Protein AF-A0A973R9X1-F1 (afdb_monomer_lite)

Structure (mmCIF, N/CA/C/O backbone):
data_AF-A0A973R9X1-F1
#
_entry.id   AF-A0A973R9X1-F1
#
loop_
_atom_site.group_PDB
_atom_site.id
_atom_site.type_symbol
_atom_site.label_atom_id
_atom_site.label_alt_id
_atom_site.label_comp_id
_atom_site.label_asym_id
_atom_site.label_entity_id
_atom_site.label_seq_id
_atom_site.pdbx_PDB_ins_code
_atom_site.Cartn_x
_atom_site.Cartn_y
_atom_site.Cartn_z
_atom_site.occupancy
_atom_site.B_iso_or_equiv
_atom_site.auth_seq_id
_atom_site.auth_comp_id
_atom_site.auth_asym_id
_atom_site.auth_atom_id
_atom_site.pdbx_PDB_model_num
ATOM 1 N N . MET A 1 1 ? -9.567 -2.446 8.869 1.00 96.12 1 MET A N 1
ATOM 2 C CA . MET A 1 1 ? -9.650 -3.578 7.924 1.00 96.12 1 MET A CA 1
ATOM 3 C C . MET A 1 1 ? -8.396 -3.562 7.083 1.00 96.12 1 MET A C 1
ATOM 5 O O . MET A 1 1 ? -7.813 -2.489 6.930 1.00 96.12 1 MET A O 1
ATOM 9 N N . ARG A 1 2 ? -8.003 -4.718 6.558 1.00 97.50 2 ARG A N 1
ATOM 10 C CA . ARG A 1 2 ? -6.881 -4.848 5.629 1.00 97.50 2 ARG A CA 1
ATOM 11 C C . ARG A 1 2 ? -7.386 -4.658 4.206 1.00 97.50 2 ARG A C 1
ATOM 13 O O . ARG A 1 2 ? -8.303 -5.357 3.783 1.00 97.50 2 ARG A O 1
ATOM 20 N N . VAL A 1 3 ? -6.802 -3.717 3.479 1.00 98.00 3 VAL A N 1
ATOM 21 C CA . VAL A 1 3 ? -7.151 -3.409 2.088 1.00 98.00 3 VAL A CA 1
ATOM 22 C C . VAL A 1 3 ? -5.937 -3.664 1.207 1.00 98.00 3 VAL A C 1
ATOM 24 O O . VAL A 1 3 ? -4.895 -3.034 1.387 1.00 98.00 3 VAL A O 1
ATOM 27 N N . GLY A 1 4 ? -6.066 -4.569 0.241 1.00 97.94 4 GLY A N 1
ATOM 28 C CA . GLY A 1 4 ? -5.106 -4.696 -0.849 1.00 97.94 4 GLY A CA 1
ATOM 29 C C . GLY A 1 4 ? -5.450 -3.705 -1.957 1.00 97.94 4 GLY A C 1
ATOM 30 O O . GLY A 1 4 ? -6.607 -3.581 -2.322 1.00 97.94 4 GLY A O 1
ATOM 31 N N . ILE A 1 5 ? -4.470 -2.990 -2.503 1.00 98.00 5 ILE A N 1
ATOM 32 C CA . ILE A 1 5 ? -4.663 -2.136 -3.681 1.00 98.00 5 ILE A CA 1
ATOM 33 C C . ILE A 1 5 ? -3.837 -2.712 -4.826 1.00 98.00 5 ILE A C 1
ATOM 35 O O . ILE A 1 5 ? -2.605 -2.728 -4.759 1.00 98.00 5 ILE A O 1
ATOM 39 N N . VAL A 1 6 ? -4.499 -3.166 -5.894 1.00 97.44 6 VAL A N 1
ATOM 40 C CA . VAL A 1 6 ? -3.834 -3.648 -7.115 1.00 97.44 6 VAL A CA 1
ATOM 41 C C . VAL A 1 6 ? -3.729 -2.528 -8.147 1.00 97.44 6 VAL A C 1
ATOM 43 O O . VAL A 1 6 ? -4.700 -2.153 -8.797 1.00 97.44 6 VAL A O 1
ATOM 46 N N . GLY A 1 7 ? -2.512 -2.008 -8.307 1.00 96.88 7 GLY A N 1
ATOM 47 C CA . GLY A 1 7 ? -2.188 -0.875 -9.170 1.00 96.88 7 GLY A CA 1
ATOM 48 C C . GLY A 1 7 ? -2.071 0.430 -8.382 1.00 96.88 7 GLY A C 1
ATOM 49 O O . GLY A 1 7 ? -3.055 0.967 -7.883 1.00 96.88 7 GLY A O 1
ATOM 50 N N . SER A 1 8 ? -0.872 1.012 -8.351 1.00 96.56 8 SER A N 1
ATOM 51 C CA . SER A 1 8 ? -0.547 2.206 -7.551 1.00 96.56 8 SER A CA 1
ATOM 52 C C . SER A 1 8 ? -0.453 3.463 -8.423 1.00 96.56 8 SER A C 1
ATOM 54 O O . SER A 1 8 ? 0.428 4.307 -8.285 1.00 96.56 8 SER A O 1
ATOM 56 N N . GLY A 1 9 ? -1.356 3.558 -9.402 1.00 94.94 9 GLY A N 1
ATOM 57 C CA . GLY A 1 9 ? -1.431 4.665 -10.352 1.00 94.94 9 GLY A CA 1
ATOM 58 C C . GLY A 1 9 ? -2.297 5.8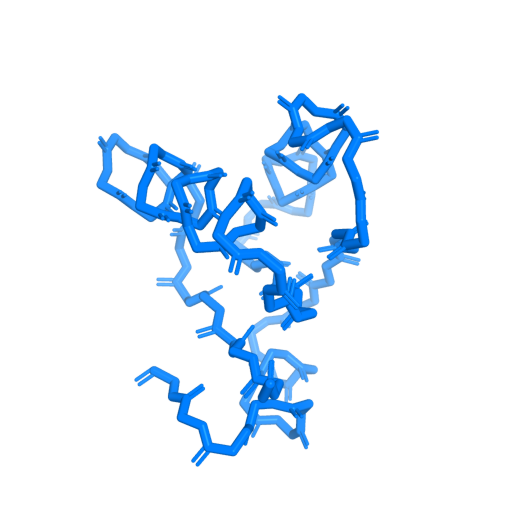27 -9.863 1.00 94.94 9 GLY A C 1
ATOM 59 O O . GLY A 1 9 ? -2.466 6.069 -8.673 1.00 94.94 9 GLY A O 1
ATOM 60 N N . ARG A 1 10 ? -2.911 6.531 -10.820 1.00 96.00 10 ARG A N 1
ATOM 61 C CA . ARG A 1 10 ? -3.706 7.749 -10.570 1.00 96.00 10 ARG A CA 1
ATOM 62 C C . ARG A 1 10 ? -4.979 7.520 -9.745 1.00 96.00 10 ARG A C 1
ATOM 64 O O . ARG A 1 10 ? -5.535 8.493 -9.258 1.00 96.00 10 ARG A O 1
ATOM 71 N N . LEU A 1 11 ? -5.438 6.273 -9.621 1.00 95.81 11 LEU A N 1
ATOM 72 C CA . LEU A 1 11 ? -6.621 5.907 -8.833 1.00 95.81 11 LEU A CA 1
ATOM 73 C C . LEU A 1 11 ? -6.241 5.190 -7.538 1.00 95.81 11 LEU A C 1
ATOM 75 O O . LEU A 1 11 ? -6.609 5.645 -6.459 1.00 95.81 11 LEU A O 1
ATOM 79 N N . GLY A 1 12 ? -5.469 4.104 -7.638 1.00 96.62 12 GLY A N 1
ATOM 80 C CA . GLY A 1 12 ? -5.138 3.281 -6.476 1.00 96.62 12 GLY A CA 1
ATOM 81 C C . GLY A 1 12 ? -4.319 4.017 -5.419 1.00 96.62 12 GLY A C 1
ATOM 82 O O . GLY A 1 12 ? -4.627 3.890 -4.237 1.00 96.62 12 GLY A O 1
ATOM 83 N N . ALA A 1 13 ? -3.343 4.849 -5.811 1.00 96.12 13 ALA A N 1
ATOM 84 C CA . ALA A 1 13 ? -2.530 5.573 -4.834 1.00 96.12 13 ALA A CA 1
ATOM 85 C C . ALA A 1 13 ? -3.358 6.594 -4.019 1.00 96.12 13 ALA A C 1
ATOM 87 O O . ALA A 1 13 ? -3.340 6.503 -2.792 1.00 96.12 13 ALA A O 1
ATOM 88 N N . PRO A 1 14 ? -4.145 7.513 -4.624 1.00 97.12 14 PRO A N 1
ATOM 89 C CA . PRO A 1 14 ? -5.014 8.406 -3.852 1.00 97.12 14 PRO A CA 1
ATOM 90 C C . PRO A 1 14 ? -6.064 7.675 -3.008 1.00 97.12 14 PRO A C 1
ATOM 92 O O . PRO A 1 14 ? -6.265 8.036 -1.850 1.00 97.12 14 PRO A O 1
ATOM 95 N N . LEU A 1 15 ? -6.704 6.634 -3.553 1.00 97.12 15 LEU A N 1
ATOM 96 C CA . LEU A 1 15 ? -7.706 5.855 -2.822 1.00 97.12 15 LEU A CA 1
ATOM 97 C C . LEU A 1 15 ? -7.099 5.184 -1.586 1.00 97.12 15 LEU A C 1
ATOM 99 O O . LEU A 1 15 ? -7.621 5.334 -0.483 1.00 97.12 15 LEU A O 1
ATOM 103 N N . GLY A 1 16 ? -5.975 4.486 -1.754 1.00 96.69 16 GLY A N 1
ATOM 104 C CA . GLY A 1 16 ? -5.301 3.823 -0.644 1.00 96.69 16 GLY A CA 1
ATOM 105 C C . GLY A 1 16 ? -4.828 4.811 0.422 1.00 96.69 16 GLY A C 1
ATOM 106 O O . GLY A 1 16 ? -4.927 4.505 1.604 1.00 96.69 16 GLY A O 1
ATOM 107 N N . ARG A 1 17 ? -4.407 6.028 0.047 1.00 96.12 17 ARG A N 1
ATOM 108 C CA . ARG A 1 17 ? -4.077 7.080 1.026 1.00 96.12 17 ARG A CA 1
ATOM 109 C C . ARG A 1 17 ? -5.286 7.512 1.847 1.00 96.12 17 ARG A C 1
ATOM 111 O O . ARG A 1 17 ? -5.158 7.669 3.055 1.00 96.12 17 ARG A O 1
ATOM 118 N N . LEU A 1 18 ? -6.452 7.686 1.223 1.00 96.31 18 LEU A N 1
ATOM 119 C CA . LEU A 1 18 ? -7.682 8.037 1.942 1.00 96.31 18 LEU A CA 1
ATOM 120 C C . LEU A 1 18 ? -8.117 6.915 2.893 1.00 96.31 18 LEU A C 1
ATOM 122 O O . LEU A 1 18 ? -8.484 7.188 4.032 1.00 96.31 18 LEU A O 1
ATOM 126 N N . LEU A 1 19 ? -8.024 5.656 2.457 1.00 96.56 19 LEU A N 1
ATOM 127 C CA . LEU A 1 19 ? -8.333 4.495 3.296 1.00 96.56 19 LEU A CA 1
ATOM 128 C C . LEU A 1 19 ? -7.345 4.361 4.461 1.00 96.56 19 LEU A C 1
ATOM 130 O O . LEU A 1 19 ? -7.761 4.134 5.598 1.00 96.56 19 LEU A O 1
ATOM 134 N N . ALA A 1 20 ? -6.053 4.578 4.202 1.00 96.25 20 ALA A N 1
ATOM 135 C CA . ALA A 1 20 ? -5.042 4.645 5.243 1.00 96.25 20 ALA A CA 1
ATOM 136 C C . ALA A 1 20 ? -5.365 5.783 6.216 1.00 96.25 20 ALA A C 1
ATOM 138 O O . ALA A 1 20 ? -5.437 5.540 7.415 1.00 96.25 20 ALA A O 1
ATOM 139 N N . 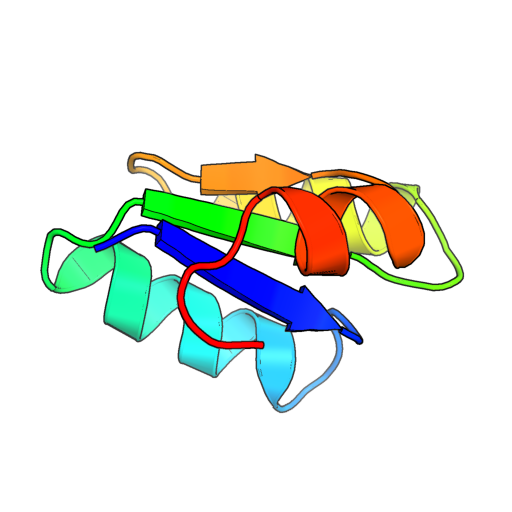ALA A 1 21 ? -5.654 6.999 5.749 1.00 95.00 21 ALA A N 1
ATOM 140 C CA . ALA A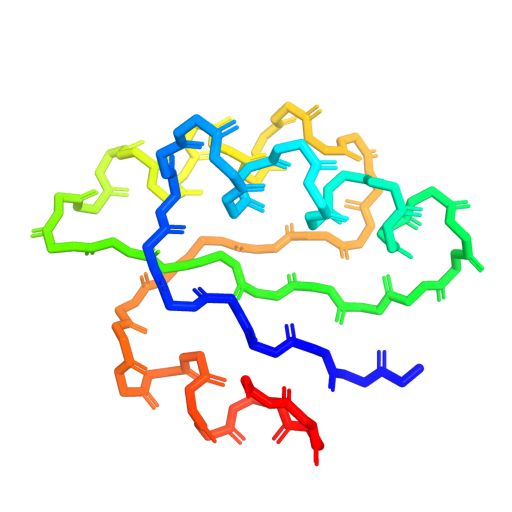 1 21 ? -6.044 8.126 6.600 1.00 95.00 21 ALA A CA 1
ATOM 141 C C . ALA A 1 21 ? -7.300 7.835 7.446 1.00 95.00 21 ALA A C 1
ATOM 143 O O . ALA A 1 21 ? -7.366 8.253 8.599 1.00 95.00 21 ALA A O 1
ATOM 144 N N . ALA A 1 22 ? -8.246 7.051 6.922 1.00 95.62 22 ALA A N 1
ATOM 145 C CA . ALA A 1 22 ? -9.457 6.623 7.623 1.00 95.62 22 ALA A CA 1
ATOM 146 C C . ALA A 1 22 ? -9.233 5.533 8.695 1.00 95.62 22 ALA A C 1
ATOM 148 O O . ALA A 1 22 ? -10.190 5.104 9.338 1.00 95.62 22 ALA A O 1
ATOM 149 N N . GLY A 1 23 ? -7.996 5.072 8.912 1.00 95.44 23 GLY A N 1
ATOM 150 C CA . GLY A 1 23 ? -7.689 4.081 9.951 1.0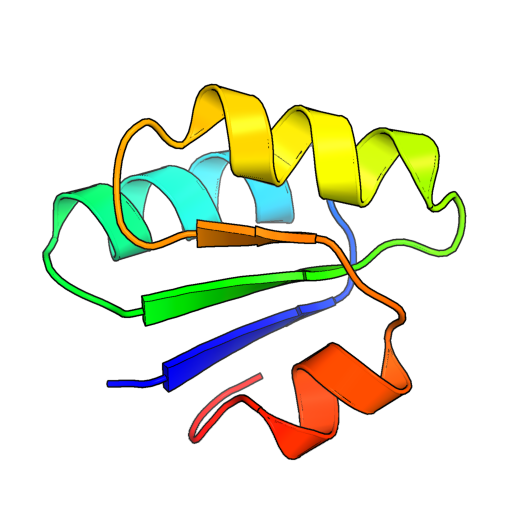0 95.44 23 GLY A CA 1
ATOM 151 C C . GLY A 1 23 ? -7.516 2.648 9.443 1.00 95.44 23 GLY A C 1
ATOM 152 O O . GLY A 1 23 ? -7.378 1.739 10.257 1.00 95.44 23 GLY A O 1
ATOM 153 N N . HIS A 1 24 ? -7.550 2.408 8.131 1.00 96.50 24 HIS A N 1
ATOM 154 C CA . HIS A 1 24 ? -7.373 1.066 7.571 1.00 96.50 24 HIS A CA 1
ATOM 155 C C . HIS A 1 24 ? -5.894 0.727 7.344 1.00 96.50 24 HIS A C 1
ATOM 157 O O . HIS A 1 24 ? -5.081 1.623 7.120 1.00 96.50 24 HIS A O 1
ATOM 163 N N . ASP A 1 25 ? -5.563 -0.565 7.390 1.00 97.44 25 ASP A N 1
ATOM 164 C CA . ASP A 1 25 ? -4.244 -1.070 7.011 1.00 97.44 25 ASP A CA 1
ATOM 165 C C . ASP A 1 25 ? -4.244 -1.310 5.504 1.00 97.44 25 ASP A C 1
ATOM 167 O O . ASP A 1 25 ? -5.086 -2.054 4.995 1.00 97.44 25 ASP A O 1
ATOM 171 N N . VAL A 1 26 ? -3.324 -0.681 4.781 1.00 97.94 26 VAL A N 1
ATOM 172 C CA . VAL A 1 26 ? -3.322 -0.708 3.313 1.00 97.94 26 VAL A CA 1
ATOM 173 C C . VAL A 1 26 ? -2.043 -1.353 2.795 1.00 97.94 26 VAL A C 1
ATOM 175 O O . VAL A 1 26 ? -0.950 -1.017 3.240 1.00 97.94 26 VAL A O 1
ATOM 178 N N . LEU A 1 27 ? -2.155 -2.250 1.818 1.00 98.12 27 LEU A N 1
ATOM 179 C CA . LEU A 1 27 ? -1.001 -2.743 1.071 1.00 98.12 27 LEU A CA 1
ATOM 180 C C . LEU A 1 27 ? -1.137 -2.361 -0.400 1.00 98.12 27 LEU A C 1
ATOM 182 O O . LEU A 1 27 ? -1.989 -2.879 -1.122 1.00 98.12 27 LEU A O 1
ATOM 186 N N . PHE A 1 28 ? -0.292 -1.435 -0.836 1.00 98.25 28 PHE A N 1
ATOM 187 C CA . PHE A 1 28 ? -0.172 -1.027 -2.224 1.00 98.25 28 PHE A CA 1
ATOM 188 C C . PHE A 1 28 ? 0.598 -2.075 -3.015 1.00 98.25 28 PHE A C 1
ATOM 190 O O . PHE A 1 28 ? 1.601 -2.617 -2.554 1.00 98.25 28 PHE A O 1
ATOM 197 N N . SER A 1 29 ? 0.160 -2.321 -4.243 1.00 97.94 29 SER A N 1
ATOM 198 C CA . SER A 1 29 ? 0.909 -3.111 -5.209 1.00 97.94 29 SER A CA 1
ATOM 199 C C . SER A 1 29 ? 0.864 -2.495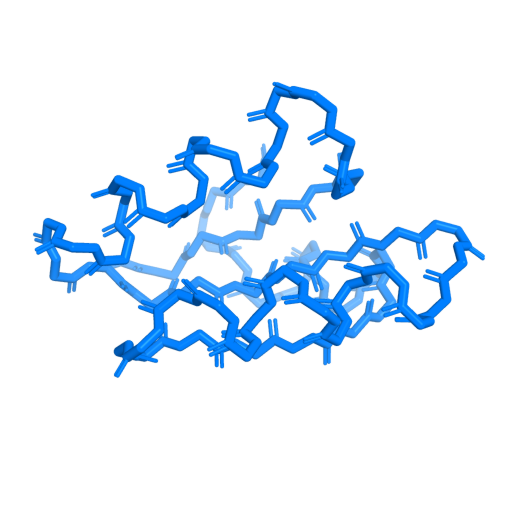 -6.594 1.00 97.94 29 SER A C 1
ATOM 201 O O . SER A 1 29 ? -0.019 -1.702 -6.932 1.00 97.94 29 SER A O 1
ATOM 203 N N . ASP A 1 30 ? 1.850 -2.835 -7.410 1.00 97.00 30 ASP A N 1
ATOM 204 C CA . ASP A 1 30 ? 1.941 -2.426 -8.805 1.00 97.00 30 ASP A CA 1
ATOM 205 C C . ASP A 1 30 ? 2.843 -3.421 -9.546 1.00 97.00 30 ASP A C 1
ATOM 207 O O . ASP A 1 30 ? 3.685 -4.083 -8.939 1.00 97.00 30 ASP A O 1
ATOM 211 N N . ALA A 1 31 ? 2.703 -3.509 -10.869 1.00 92.94 31 ALA A N 1
ATOM 212 C CA . ALA A 1 31 ? 3.641 -4.271 -11.695 1.00 92.94 31 ALA A CA 1
ATOM 213 C C . ALA A 1 31 ? 5.069 -3.692 -11.624 1.00 92.94 31 ALA A C 1
ATOM 215 O O . ALA A 1 31 ? 6.037 -4.388 -11.919 1.00 92.94 31 ALA A O 1
ATOM 216 N N . ARG A 1 32 ? 5.203 -2.415 -11.235 1.00 92.94 32 ARG A N 1
ATOM 217 C CA . ARG A 1 32 ? 6.475 -1.771 -10.897 1.00 92.94 32 ARG A CA 1
ATOM 218 C C . ARG A 1 32 ? 6.608 -1.628 -9.379 1.00 92.94 32 ARG A C 1
ATOM 220 O O . ARG A 1 32 ? 5.990 -0.714 -8.833 1.00 92.94 32 ARG A O 1
ATOM 227 N N . PRO A 1 33 ? 7.460 -2.430 -8.717 1.00 90.62 33 PRO A N 1
ATOM 228 C CA . PRO A 1 33 ? 7.623 -2.398 -7.261 1.00 90.62 33 PRO A CA 1
ATOM 229 C C . PRO A 1 33 ? 7.865 -0.993 -6.693 1.00 90.62 33 PRO A C 1
ATOM 231 O O . PRO A 1 33 ? 7.189 -0.589 -5.753 1.00 90.62 33 PRO A O 1
ATOM 234 N N . ALA A 1 34 ? 8.706 -0.193 -7.361 1.00 94.88 34 ALA A N 1
ATOM 235 C CA . ALA A 1 34 ? 8.997 1.186 -6.962 1.00 94.88 34 ALA A CA 1
ATOM 236 C C . ALA A 1 34 ? 7.738 2.062 -6.806 1.00 94.88 34 ALA A C 1
ATOM 238 O O . ALA A 1 34 ? 7.661 2.870 -5.890 1.00 94.88 34 ALA A O 1
ATOM 239 N N . ARG A 1 35 ? 6.704 1.879 -7.644 1.00 95.50 35 ARG A N 1
ATOM 240 C CA . ARG A 1 35 ? 5.457 2.653 -7.512 1.00 95.50 35 ARG A CA 1
ATOM 241 C C . ARG A 1 35 ? 4.639 2.267 -6.290 1.00 95.50 35 ARG A C 1
ATOM 243 O O . ARG A 1 35 ? 3.971 3.122 -5.717 1.00 95.50 35 ARG A O 1
ATOM 250 N N . ALA A 1 36 ? 4.634 0.984 -5.939 1.00 96.31 36 ALA A N 1
ATOM 251 C CA . ALA A 1 36 ? 3.939 0.511 -4.750 1.00 96.31 36 ALA A CA 1
ATOM 252 C C . ALA A 1 36 ? 4.615 1.060 -3.488 1.00 96.31 36 ALA A C 1
ATOM 254 O O . ALA A 1 36 ? 3.936 1.558 -2.593 1.00 96.31 36 ALA A O 1
ATOM 255 N N . GLU A 1 37 ? 5.949 1.043 -3.461 1.00 95.56 37 GLU A N 1
ATOM 256 C CA . GLU A 1 37 ? 6.752 1.627 -2.384 1.00 95.56 37 GLU A CA 1
ATOM 257 C C . GLU A 1 37 ? 6.552 3.144 -2.279 1.00 95.56 37 GLU A C 1
ATOM 259 O O . GLU A 1 37 ? 6.267 3.646 -1.196 1.00 95.56 37 GLU A O 1
ATOM 264 N N . GLU A 1 38 ? 6.608 3.880 -3.394 1.00 95.75 38 GLU A N 1
ATOM 265 C CA . GLU A 1 38 ? 6.329 5.324 -3.426 1.00 95.75 38 GLU A CA 1
ATOM 266 C C . GLU A 1 38 ? 4.924 5.653 -2.894 1.00 95.75 38 GLU A C 1
ATOM 268 O O . GLU A 1 38 ? 4.746 6.601 -2.123 1.00 95.75 38 GLU A O 1
ATOM 273 N N . ALA A 1 39 ? 3.910 4.872 -3.285 1.00 95.69 39 ALA A N 1
ATOM 274 C CA . ALA A 1 39 ? 2.541 5.058 -2.813 1.00 95.69 39 ALA A CA 1
ATOM 275 C C . ALA A 1 39 ? 2.407 4.785 -1.308 1.00 95.69 39 ALA A C 1
ATOM 277 O O . ALA A 1 39 ? 1.753 5.567 -0.615 1.00 95.69 39 ALA A O 1
ATOM 278 N N . ALA A 1 40 ? 3.057 3.727 -0.815 1.00 95.88 40 ALA A N 1
ATOM 279 C CA . ALA A 1 40 ? 3.091 3.370 0.598 1.00 95.88 40 ALA A CA 1
ATOM 280 C C . ALA A 1 40 ? 3.802 4.431 1.447 1.00 95.88 40 ALA A C 1
ATOM 282 O O . ALA A 1 40 ? 3.238 4.899 2.434 1.00 95.88 40 ALA A O 1
ATOM 283 N N . HIS A 1 41 ? 4.989 4.880 1.030 1.00 94.81 41 HIS A N 1
ATOM 284 C CA . HIS A 1 41 ? 5.738 5.932 1.723 1.00 94.81 41 HIS A CA 1
ATOM 285 C C . HIS A 1 41 ? 4.933 7.220 1.854 1.00 94.81 41 HIS A C 1
ATOM 287 O O . HIS A 1 41 ? 4.923 7.859 2.904 1.00 94.81 41 HIS A O 1
ATOM 293 N N . ALA A 1 42 ? 4.220 7.587 0.796 1.00 92.94 42 ALA A N 1
ATOM 294 C CA . ALA A 1 42 ? 3.441 8.808 0.777 1.00 92.94 42 ALA A CA 1
ATOM 295 C C . ALA A 1 42 ? 2.062 8.683 1.453 1.00 92.94 42 ALA A C 1
ATOM 297 O O . ALA A 1 42 ? 1.290 9.644 1.437 1.00 92.94 42 ALA A O 1
ATOM 298 N N . ALA A 1 43 ? 1.728 7.514 2.009 1.00 89.88 43 ALA A N 1
ATOM 299 C CA . ALA A 1 43 ? 0.508 7.304 2.777 1.00 89.88 43 ALA A CA 1
ATOM 300 C C . ALA A 1 43 ? 0.661 7.605 4.281 1.00 89.88 43 ALA A C 1
ATOM 302 O O . ALA A 1 43 ? -0.359 7.591 4.963 1.00 89.88 43 ALA A O 1
ATOM 303 N N . GLU A 1 44 ? 1.867 7.929 4.777 1.00 71.12 44 GLU A N 1
ATOM 304 C CA . GLU A 1 44 ? 2.238 8.415 6.136 1.00 71.12 44 GLU A CA 1
ATOM 305 C C . GLU A 1 44 ? 1.756 7.600 7.364 1.00 71.12 44 GLU A C 1
ATOM 307 O O . GLU A 1 44 ? 2.307 7.749 8.454 1.00 71.12 44 GLU A O 1
ATOM 312 N N . ARG A 1 45 ? 0.764 6.715 7.220 1.00 81.19 45 ARG A N 1
ATOM 313 C CA . ARG A 1 45 ? 0.235 5.814 8.253 1.00 81.19 45 ARG A CA 1
ATOM 314 C C . ARG A 1 45 ? 0.500 4.341 7.904 1.00 81.19 45 ARG A C 1
ATOM 316 O O . ARG A 1 45 ? 1.411 4.045 7.144 1.00 81.19 45 ARG A O 1
ATOM 323 N N . GLN A 1 46 ? -0.287 3.419 8.479 1.00 83.00 46 GLN A N 1
ATOM 324 C CA . GLN A 1 46 ? -0.243 1.963 8.271 1.00 83.00 46 GLN A CA 1
ATOM 325 C C . GLN A 1 46 ? -0.454 1.578 6.798 1.00 83.00 46 GLN A C 1
ATOM 327 O O . GLN A 1 46 ? -1.545 1.193 6.374 1.00 83.00 46 GLN A O 1
ATOM 332 N N . ALA A 1 47 ? 0.614 1.702 6.021 1.00 92.00 47 ALA A N 1
ATOM 333 C CA . ALA A 1 47 ? 0.660 1.388 4.612 1.00 92.00 47 ALA A CA 1
ATOM 334 C C . ALA A 1 47 ? 1.973 0.684 4.257 1.00 92.00 47 ALA A C 1
ATOM 336 O O . ALA A 1 47 ? 3.044 1.088 4.707 1.00 92.00 47 ALA A O 1
ATOM 337 N N . GLY A 1 48 ? 1.886 -0.361 3.437 1.00 94.75 48 GLY A N 1
ATOM 338 C CA . GLY A 1 48 ? 3.036 -1.103 2.917 1.00 94.75 48 GLY A CA 1
ATOM 339 C C . GLY A 1 48 ? 3.005 -1.211 1.396 1.00 94.75 48 GLY A C 1
ATOM 340 O O . GLY A 1 48 ? 1.948 -1.066 0.784 1.00 94.75 48 GLY A O 1
ATOM 341 N N . GLY A 1 49 ? 4.164 -1.449 0.786 1.00 95.94 49 GLY A N 1
ATOM 342 C CA . GLY A 1 49 ? 4.300 -1.749 -0.640 1.00 95.94 49 GLY A CA 1
ATOM 343 C C . GLY A 1 49 ? 4.645 -3.223 -0.848 1.00 95.94 49 GLY A C 1
ATOM 344 O O . GLY A 1 49 ? 5.408 -3.788 -0.069 1.00 95.94 49 GLY A O 1
ATOM 345 N N . GLY A 1 50 ? 4.090 -3.844 -1.887 1.00 94.75 50 GLY A N 1
ATOM 346 C CA . GLY A 1 50 ? 4.374 -5.233 -2.239 1.00 94.75 50 GLY A CA 1
ATOM 347 C C . GLY A 1 50 ? 3.930 -5.605 -3.653 1.00 94.75 50 GLY A C 1
ATOM 348 O O . GLY A 1 50 ? 3.568 -4.762 -4.477 1.00 94.75 50 GLY A O 1
ATOM 349 N N . SER A 1 51 ? 3.964 -6.896 -3.951 1.00 96.19 51 SER A N 1
ATOM 350 C CA . SER A 1 51 ? 3.499 -7.469 -5.213 1.00 96.19 51 SER A CA 1
ATOM 351 C C . SER A 1 51 ? 1.968 -7.625 -5.255 1.00 96.19 51 SER A C 1
ATOM 353 O O . SER A 1 51 ? 1.312 -7.685 -4.211 1.00 96.19 51 SER A O 1
ATOM 355 N N . PRO A 1 52 ? 1.356 -7.750 -6.450 1.00 96.44 52 PRO A N 1
ATOM 356 C CA . PRO A 1 52 ? -0.093 -7.939 -6.570 1.00 96.44 52 PRO A CA 1
ATOM 357 C C . PRO A 1 52 ? -0.634 -9.159 -5.816 1.00 96.44 52 PRO A C 1
ATOM 359 O O . PRO A 1 52 ? -1.724 -9.107 -5.250 1.00 96.44 52 PRO A O 1
ATOM 362 N N . ILE A 1 53 ? 0.133 -10.253 -5.767 1.00 97.00 53 ILE A N 1
ATOM 363 C CA . ILE A 1 53 ? -0.276 -11.456 -5.033 1.00 97.00 53 ILE A CA 1
ATOM 364 C C . ILE A 1 53 ? -0.221 -11.246 -3.516 1.00 97.00 53 ILE A C 1
ATOM 366 O O . ILE A 1 53 ? -1.048 -11.795 -2.791 1.00 97.00 53 ILE A O 1
ATOM 370 N N . GLU A 1 54 ? 0.714 -10.433 -3.025 1.00 96.62 54 GLU A N 1
ATOM 371 C CA . GLU A 1 54 ? 0.775 -10.061 -1.611 1.00 96.62 54 GLU A CA 1
ATOM 372 C C . GLU A 1 54 ? -0.400 -9.158 -1.236 1.00 96.62 54 GLU A C 1
ATOM 374 O O . GLU A 1 54 ? -1.040 -9.424 -0.223 1.00 96.62 54 GLU A O 1
ATOM 379 N N . ALA A 1 55 ? -0.763 -8.181 -2.078 1.00 97.19 55 ALA A N 1
ATOM 380 C CA . ALA A 1 55 ? -1.953 -7.349 -1.866 1.00 97.19 55 ALA A CA 1
ATOM 381 C C . ALA A 1 55 ? -3.230 -8.192 -1.788 1.00 97.19 55 ALA A C 1
ATOM 383 O O . ALA A 1 55 ? -4.030 -8.012 -0.870 1.00 97.19 55 ALA A O 1
ATOM 384 N N . ALA A 1 56 ? -3.381 -9.160 -2.696 1.00 97.38 56 ALA A N 1
ATOM 385 C CA . ALA A 1 56 ? -4.538 -10.047 -2.720 1.00 97.38 56 ALA A CA 1
ATOM 386 C C . ALA A 1 56 ? -4.630 -10.970 -1.492 1.00 97.38 56 ALA A C 1
ATOM 388 O O . ALA A 1 56 ? -5.725 -11.308 -1.056 1.00 97.38 56 ALA A O 1
ATOM 389 N N . ARG A 1 57 ? -3.490 -11.394 -0.931 1.00 98.00 57 ARG A N 1
ATOM 390 C CA . ARG A 1 57 ? -3.440 -12.218 0.292 1.00 98.00 57 ARG A CA 1
ATOM 391 C C . ARG A 1 57 ? -3.606 -11.400 1.568 1.00 98.00 57 ARG A C 1
ATOM 393 O O . ARG A 1 57 ? -4.095 -11.918 2.567 1.00 98.00 57 ARG A O 1
ATOM 400 N N . PHE A 1 58 ? -3.131 -10.161 1.550 1.00 97.31 58 PHE A N 1
ATOM 401 C CA . PHE A 1 58 ? -3.190 -9.244 2.677 1.00 97.31 58 PHE A CA 1
ATOM 402 C C . PHE A 1 58 ? -4.610 -8.723 2.909 1.00 97.31 58 PHE A C 1
ATOM 404 O O . PHE A 1 58 ? -5.068 -8.682 4.052 1.00 97.31 58 PHE A O 1
ATOM 411 N N . GLY A 1 59 ? -5.278 -8.303 1.832 1.00 96.75 59 GLY A N 1
AT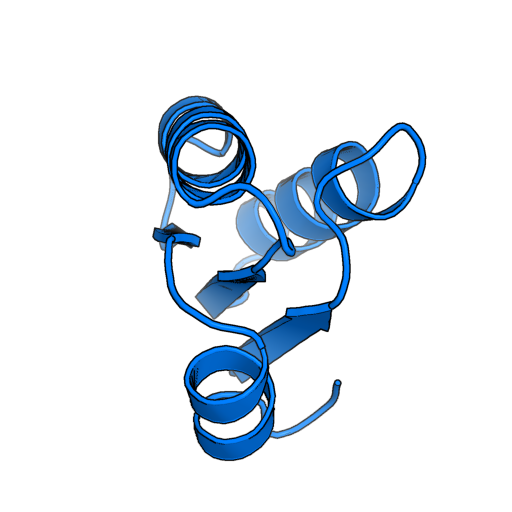OM 412 C CA . GLY A 1 59 ? -6.572 -7.642 1.884 1.00 96.75 59 GLY A CA 1
ATOM 413 C C . GLY A 1 59 ? -7.709 -8.574 2.292 1.00 96.75 59 GLY A C 1
ATOM 414 O O . GLY A 1 59 ? -7.873 -9.661 1.751 1.00 96.75 59 GLY A O 1
ATOM 415 N N . GLU A 1 60 ? -8.552 -8.102 3.205 1.00 97.94 60 GLU A N 1
ATOM 416 C CA . GLU A 1 60 ? -9.917 -8.617 3.382 1.00 97.94 60 GLU A CA 1
ATOM 417 C C . GLU A 1 60 ? -10.806 -8.180 2.206 1.00 97.94 60 GLU A C 1
ATOM 419 O O . GLU A 1 60 ? -11.786 -8.839 1.870 1.00 97.94 60 GLU A O 1
ATOM 424 N N . VAL A 1 61 ? -10.418 -7.072 1.569 1.00 97.00 61 VAL A N 1
ATOM 425 C CA . VAL A 1 61 ? -10.939 -6.549 0.308 1.00 97.00 61 VAL A CA 1
ATOM 426 C C . VAL A 1 61 ? -9.762 -6.127 -0.580 1.00 97.00 61 VAL A C 1
ATOM 428 O O . VAL A 1 61 ? -8.721 -5.705 -0.060 1.00 97.00 61 VAL A O 1
ATOM 431 N N . VAL A 1 62 ? -9.923 -6.272 -1.899 1.00 95.69 62 VAL A N 1
ATOM 432 C CA . VAL A 1 62 ? -8.900 -6.033 -2.934 1.00 95.69 62 VAL A CA 1
ATOM 433 C C . VAL A 1 62 ? -9.488 -5.208 -4.070 1.00 95.69 62 VAL A C 1
ATOM 435 O O . VAL A 1 62 ? -10.623 -5.541 -4.481 1.00 95.69 62 VAL A O 1
#

Secondary structure (DSSP, 8-state):
-EEEEE--STTHHHHHHHHHHTT-EEEEE-SSHHHHHHHHHTT-SSEEEE-HHHHHHH-SB-

Radius of gyration: 9.45 Å; chains: 1; bounding box: 20×21×22 Å

Sequence (62 aa):
MRVGIVGSGRLGAPLGRLLAAAGHDVLFSDARPARAEEAAHAAERQAGGGSPIEAARFGEVV

pLDDT: mean 95.21, std 4.3, range [71.12, 98.25]

Foldseek 3Di:
DEAQFEALPPPRLVVQLVCQVVVYQYEAAYPDQVSSQVSQVVSVGNYYYDHNVVSVVRDPYD